Protein AF-A0A7C9RV79-F1 (afdb_monomer)

InterPro domains:
  IPR027383 Putative zinc-finger [PF13490] (30-56)
  IPR041916 Anti-sigma factor, zinc-finger domain superfamily [G3DSA:1.10.10.1320] (27-76)

Mean predicted aligned error: 20.5 Å

Secondary structure (DSSP, 8-state):
---------------------TTSS---HHHHHHT-S-HHHHHHHHHHHHH-HHHHHHHHHHHHHHHHHHHHHTS-S-PPP-HHHHHHHHHHHHHHHHHHHHHHHHHHHHHHHTS---GGGSSS---------------

Radius of gyration: 40.27 Å; Cα contacts (8 Å, |Δi|>4): 46; chains: 1; bounding box: 120×43×56 Å

Structure (mmCIF, N/CA/C/O backbone):
data_AF-A0A7C9RV79-F1
#
_entry.id   AF-A0A7C9RV79-F1
#
loop_
_atom_site.group_PDB
_atom_site.id
_atom_site.type_symbol
_atom_site.label_atom_id
_atom_site.label_alt_id
_atom_site.label_comp_id
_atom_site.label_asym_id
_atom_site.label_entity_id
_atom_site.label_seq_id
_atom_site.pdbx_PDB_ins_code
_atom_site.Cartn_x
_atom_site.Cartn_y
_atom_site.Cartn_z
_atom_site.occupancy
_atom_site.B_iso_or_equiv
_atom_site.auth_seq_id
_atom_site.auth_comp_id
_atom_site.auth_asym_id
_atom_site.auth_atom_id
_atom_site.pdbx_PDB_model_num
ATOM 1 N N . MET A 1 1 ? -13.097 31.307 -27.367 1.00 40.75 1 MET A N 1
ATOM 2 C CA . MET A 1 1 ? -13.566 30.544 -26.193 1.00 40.75 1 MET A CA 1
ATOM 3 C C . MET A 1 1 ? -12.321 30.006 -25.502 1.00 40.75 1 MET A C 1
ATOM 5 O O . MET A 1 1 ? -11.633 29.179 -26.080 1.00 40.75 1 MET A O 1
ATOM 9 N N . VAL A 1 2 ? -11.930 30.615 -24.382 1.00 48.06 2 VAL A N 1
ATOM 10 C CA . VAL A 1 2 ? -10.676 30.326 -23.665 1.00 48.06 2 VAL A CA 1
ATOM 11 C C . VAL A 1 2 ? -10.952 29.202 -22.675 1.00 48.06 2 VAL A C 1
ATOM 13 O O . VAL A 1 2 ? -11.777 29.374 -21.780 1.00 48.06 2 VAL A O 1
ATOM 16 N N . ILE A 1 3 ? -10.290 28.059 -22.837 1.00 55.59 3 ILE A N 1
ATOM 17 C CA . ILE A 1 3 ? -10.377 26.954 -21.881 1.00 55.59 3 ILE A CA 1
ATOM 18 C C . ILE A 1 3 ? -9.352 27.252 -20.786 1.00 55.59 3 ILE A C 1
ATOM 20 O O . ILE A 1 3 ? -8.157 27.029 -20.964 1.00 55.59 3 ILE A O 1
ATOM 24 N N . ARG A 1 4 ? -9.801 27.845 -19.675 1.00 51.25 4 ARG A N 1
ATOM 25 C CA . ARG A 1 4 ? -8.982 27.929 -18.462 1.00 51.25 4 ARG A CA 1
ATOM 26 C C . ARG A 1 4 ? -8.880 26.530 -17.865 1.00 51.25 4 ARG A C 1
ATOM 28 O O . ARG A 1 4 ? -9.881 25.954 -17.458 1.00 51.25 4 ARG A O 1
ATOM 35 N N . GLN A 1 5 ? -7.660 26.020 -17.829 1.00 53.91 5 GLN A N 1
ATOM 36 C CA . GLN A 1 5 ? -7.244 24.888 -17.018 1.00 53.91 5 GLN A CA 1
ATOM 37 C C . GLN A 1 5 ? -7.033 25.417 -15.586 1.00 53.91 5 GLN A C 1
ATOM 39 O O . GLN A 1 5 ? -6.221 26.328 -15.416 1.00 53.91 5 GLN A O 1
ATOM 44 N N . PRO A 1 6 ? -7.754 24.937 -14.560 1.00 52.56 6 PRO A N 1
ATOM 45 C CA . PRO A 1 6 ? -7.361 25.184 -13.183 1.00 52.56 6 PRO A CA 1
ATOM 46 C C . PRO A 1 6 ? -6.209 24.233 -12.844 1.00 52.56 6 PRO A C 1
ATOM 48 O O . PRO A 1 6 ? -6.384 23.016 -12.795 1.00 52.56 6 PRO A O 1
ATOM 51 N N . HIS A 1 7 ? -5.020 24.799 -12.654 1.00 44.06 7 HIS A N 1
ATOM 52 C CA . HIS A 1 7 ? -3.935 24.130 -11.950 1.00 44.06 7 HIS A CA 1
ATOM 53 C C . HIS A 1 7 ? -4.364 23.964 -10.493 1.00 44.06 7 HIS A C 1
ATOM 55 O O . HIS A 1 7 ? -4.646 24.952 -9.825 1.00 44.06 7 HIS A O 1
ATOM 61 N N . HIS A 1 8 ? -4.440 22.722 -10.017 1.00 45.31 8 HIS A N 1
ATOM 62 C CA . HIS A 1 8 ? -4.573 22.459 -8.591 1.00 45.31 8 HIS A CA 1
ATOM 63 C C . HIS A 1 8 ? -3.202 22.658 -7.939 1.00 45.31 8 HIS A C 1
ATOM 65 O O . HIS A 1 8 ? -2.293 21.838 -8.048 1.00 45.31 8 HIS A O 1
ATOM 71 N N . GLU A 1 9 ? -3.087 23.839 -7.363 1.00 44.34 9 GLU A N 1
ATOM 72 C CA . GLU A 1 9 ? -2.231 24.273 -6.274 1.00 44.34 9 GLU A CA 1
ATOM 73 C C . GLU A 1 9 ? -2.181 23.287 -5.082 1.00 44.34 9 GLU A C 1
ATOM 75 O O . GLU A 1 9 ? -3.203 22.761 -4.647 1.00 44.34 9 GLU A O 1
ATOM 80 N N . ASP A 1 10 ? -0.936 23.040 -4.655 1.00 50.28 10 ASP A N 1
ATOM 81 C CA . ASP A 1 10 ? -0.351 22.676 -3.354 1.00 50.28 10 ASP A CA 1
ATOM 82 C C . ASP A 1 10 ? -1.075 21.819 -2.291 1.00 50.28 10 ASP A C 1
ATOM 84 O O . ASP A 1 10 ? -2.263 21.930 -2.014 1.00 50.28 10 ASP A O 1
ATOM 88 N N . ALA A 1 11 ? -0.204 21.105 -1.557 1.00 41.53 11 ALA A N 1
ATOM 89 C CA . ALA A 1 11 ? -0.370 20.428 -0.263 1.00 41.53 11 ALA A CA 1
ATOM 90 C C . ALA A 1 11 ? -0.715 18.922 -0.357 1.00 41.53 11 ALA A C 1
ATOM 92 O O . ALA A 1 11 ? -1.674 18.512 -0.988 1.00 41.53 11 ALA A O 1
ATOM 93 N N . HIS A 1 12 ? 0.036 17.990 0.235 1.00 41.19 12 HIS A N 1
ATOM 94 C CA . HIS A 1 12 ? 0.759 18.053 1.498 1.00 41.19 12 HIS A CA 1
ATOM 95 C C . HIS A 1 12 ? 2.021 17.179 1.465 1.00 41.19 12 HIS A C 1
ATOM 97 O O . HIS A 1 12 ? 1.974 16.001 1.115 1.00 41.19 12 HIS A O 1
ATOM 103 N N . VAL A 1 13 ? 3.135 17.737 1.944 1.00 44.34 13 VAL A N 1
ATOM 104 C CA . VAL A 1 13 ? 4.201 16.949 2.572 1.00 44.34 13 VAL A CA 1
ATOM 105 C C . VAL A 1 13 ? 3.543 16.149 3.693 1.00 44.34 13 VAL A C 1
ATOM 107 O O . VAL A 1 13 ? 2.994 16.730 4.631 1.00 44.34 13 VAL A O 1
ATOM 110 N N . VAL A 1 14 ? 3.544 14.823 3.566 1.00 47.72 14 VAL A N 1
ATOM 111 C CA . VAL A 1 14 ? 3.069 13.905 4.602 1.00 47.72 14 VAL A CA 1
ATOM 112 C C . VAL A 1 14 ? 3.974 14.104 5.811 1.00 47.72 14 VAL A C 1
ATOM 114 O O . VAL A 1 14 ? 5.089 13.595 5.865 1.00 47.72 14 VAL A O 1
ATOM 117 N N . LYS A 1 15 ? 3.519 14.936 6.752 1.00 41.72 15 LYS A N 1
ATOM 118 C CA . LYS A 1 15 ? 4.189 15.118 8.031 1.00 41.72 15 LYS A CA 1
ATOM 119 C C . LYS A 1 15 ? 3.984 13.832 8.829 1.00 41.72 15 LYS A C 1
ATOM 121 O O . LYS A 1 15 ? 2.860 13.474 9.204 1.00 41.72 15 LYS A O 1
ATOM 126 N N . ASP A 1 16 ? 5.095 13.131 8.970 1.00 55.41 16 ASP A N 1
ATOM 127 C CA . ASP A 1 16 ? 5.309 11.865 9.655 1.00 55.41 16 ASP A CA 1
ATOM 128 C C . ASP A 1 16 ? 5.277 12.060 11.177 1.00 55.41 16 ASP A C 1
ATOM 130 O O . ASP A 1 16 ? 6.273 11.938 11.883 1.00 55.41 16 ASP A O 1
ATOM 134 N N . GLU A 1 17 ? 4.125 12.483 11.694 1.00 48.75 17 GLU A N 1
ATOM 135 C CA . GLU A 1 17 ? 3.962 12.730 13.122 1.00 48.75 17 GLU A CA 1
ATOM 136 C C . GLU A 1 17 ? 2.794 11.896 13.648 1.00 48.75 17 GLU A C 1
ATOM 138 O O . GLU A 1 17 ? 1.637 12.308 13.653 1.00 48.75 17 GLU A O 1
ATOM 143 N N . ASN A 1 18 ? 3.142 10.681 14.076 1.00 50.16 18 ASN A N 1
ATOM 144 C CA . ASN A 1 18 ? 2.584 10.042 15.266 1.00 50.16 18 ASN A CA 1
ATOM 145 C C . ASN A 1 18 ? 1.037 9.987 15.337 1.00 50.16 18 ASN A C 1
ATOM 147 O O . ASN A 1 18 ? 0.412 10.638 16.174 1.00 50.16 18 ASN A O 1
ATOM 151 N N . ARG A 1 19 ? 0.402 9.189 14.462 1.00 48.44 19 ARG A N 1
ATOM 152 C CA . ARG A 1 19 ? -1.072 9.075 14.329 1.00 48.44 19 ARG A CA 1
ATOM 153 C C . ARG A 1 19 ? -1.721 7.896 15.066 1.00 48.44 19 ARG A C 1
ATOM 155 O O . ARG A 1 19 ? -2.810 7.467 14.698 1.00 48.44 19 ARG A O 1
ATOM 162 N N . THR A 1 20 ? -1.079 7.336 16.087 1.00 50.75 20 THR A N 1
ATOM 163 C CA . THR A 1 20 ? -1.629 6.157 16.779 1.00 50.75 20 THR A CA 1
ATOM 164 C C . THR A 1 20 ? -1.591 6.258 18.304 1.00 50.75 20 THR A C 1
ATOM 166 O O . THR A 1 20 ? -1.594 5.245 18.981 1.00 50.75 20 THR A O 1
ATOM 169 N N . SER A 1 21 ? -1.592 7.446 18.914 1.00 47.28 21 SER A N 1
ATOM 170 C CA . SER A 1 21 ? -1.849 7.500 20.368 1.00 47.28 21 SER A CA 1
ATOM 171 C C . SER A 1 21 ? -3.291 7.035 20.660 1.00 47.28 21 SER A C 1
ATOM 173 O O . SER A 1 21 ? -4.185 7.402 19.896 1.00 47.28 21 SER A O 1
ATOM 175 N N . PRO A 1 22 ? -3.563 6.257 21.727 1.00 52.56 22 PRO A N 1
ATOM 176 C CA . PRO A 1 22 ? -4.931 5.871 22.090 1.00 52.56 22 PRO A CA 1
ATOM 177 C C . PRO A 1 22 ? -5.858 7.082 22.315 1.00 52.56 22 PRO A C 1
ATOM 179 O O . PRO A 1 22 ? -7.042 6.993 22.000 1.00 52.56 22 PRO A O 1
ATOM 182 N N . GLU A 1 23 ? -5.309 8.224 22.739 1.00 52.34 23 GLU A N 1
ATOM 183 C CA . GLU A 1 23 ? -5.978 9.533 22.853 1.00 52.34 23 GLU A CA 1
ATOM 184 C C . GLU A 1 23 ? -5.647 10.509 21.696 1.00 52.34 23 GLU A C 1
ATOM 186 O O . GLU A 1 23 ? -5.929 11.704 21.780 1.00 52.34 23 GLU A O 1
ATOM 191 N N . GLY A 1 24 ? -4.989 10.032 20.635 1.00 60.38 24 GLY A N 1
ATOM 192 C CA . GLY A 1 24 ? -4.546 10.837 19.492 1.00 60.38 24 GLY A CA 1
ATOM 193 C C . GLY A 1 24 ? -5.609 10.998 18.396 1.00 60.38 24 GLY A C 1
ATOM 194 O O . GLY A 1 24 ? -6.683 10.400 18.478 1.00 60.38 24 GLY A O 1
ATOM 195 N N . PRO A 1 25 ? -5.320 11.792 17.344 1.00 69.19 25 PRO A N 1
ATOM 196 C CA . PRO A 1 25 ? -6.183 11.896 16.167 1.00 69.19 25 PRO A CA 1
ATOM 197 C C . PRO A 1 25 ? -6.485 10.510 15.587 1.00 69.19 25 PRO A C 1
ATOM 199 O O . PRO A 1 25 ? -5.601 9.654 15.573 1.00 69.19 25 PRO A O 1
ATOM 202 N N . CYS A 1 26 ? -7.707 10.304 15.080 1.00 78.81 26 CYS A N 1
ATOM 203 C CA . CYS A 1 26 ? -8.081 9.064 14.395 1.00 78.81 26 CYS A CA 1
ATOM 204 C C . CYS A 1 26 ? -7.057 8.776 13.282 1.00 78.81 26 CYS A C 1
ATOM 206 O O . CYS A 1 26 ? -6.848 9.606 12.395 1.00 78.81 26 CYS A O 1
ATOM 208 N N . GLY A 1 27 ? -6.367 7.637 13.381 1.00 78.56 27 GLY A N 1
ATOM 209 C CA . GLY A 1 27 ? -5.397 7.195 12.378 1.00 78.56 27 GLY A CA 1
ATOM 210 C C . GLY A 1 27 ? -6.065 6.797 11.056 1.00 78.56 27 GLY A C 1
ATOM 211 O O . GLY A 1 27 ? -7.284 6.858 10.911 1.00 78.56 27 GLY A O 1
ATOM 212 N N . ASP A 1 28 ? -5.270 6.364 10.078 1.00 86.38 28 ASP A N 1
ATOM 213 C CA . ASP A 1 28 ? -5.785 5.980 8.759 1.00 86.38 28 ASP A CA 1
ATOM 214 C C . ASP A 1 28 ? -6.493 4.607 8.798 1.00 86.38 28 ASP A C 1
ATOM 216 O O . ASP A 1 28 ? -5.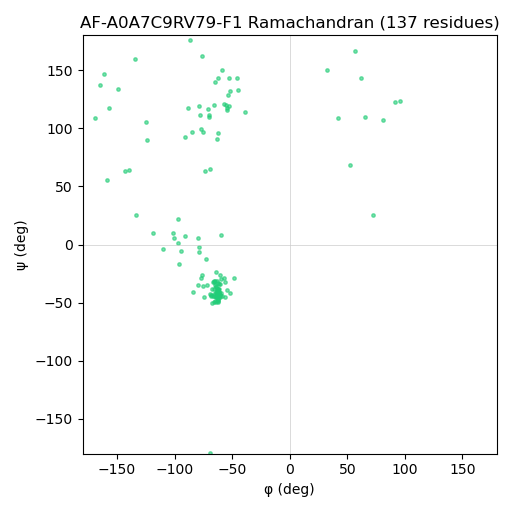870 3.543 8.724 1.00 86.38 28 ASP A O 1
ATOM 220 N N . VAL A 1 29 ? -7.825 4.644 8.920 1.00 91.69 29 VAL A N 1
ATOM 221 C CA . VAL A 1 29 ? -8.704 3.463 8.963 1.00 91.69 29 VAL A CA 1
ATOM 222 C C . VAL A 1 29 ? -8.619 2.651 7.668 1.00 91.69 29 VAL A C 1
ATOM 224 O O . VAL A 1 29 ? -8.610 1.418 7.707 1.00 91.69 29 VAL A O 1
ATOM 227 N N . ALA A 1 30 ? -8.545 3.319 6.514 1.00 89.62 30 ALA A N 1
ATOM 228 C CA . ALA A 1 30 ? -8.507 2.648 5.220 1.00 89.62 30 ALA A CA 1
ATOM 229 C C . ALA A 1 30 ? -7.211 1.852 5.080 1.00 89.62 30 ALA A C 1
ATOM 231 O O . ALA A 1 30 ? -7.232 0.689 4.678 1.00 89.62 30 ALA A O 1
ATOM 232 N N . ALA A 1 31 ? -6.093 2.441 5.492 1.00 89.94 31 ALA A N 1
ATOM 233 C CA . ALA A 1 31 ? -4.813 1.762 5.495 1.00 89.94 31 ALA A CA 1
ATOM 234 C C . ALA A 1 31 ? -4.820 0.527 6.428 1.00 89.94 31 ALA A C 1
ATOM 236 O O . ALA A 1 31 ? -4.272 -0.523 6.067 1.00 89.94 31 ALA A O 1
ATOM 237 N N . TYR A 1 32 ? -5.487 0.607 7.591 1.00 91.50 32 TYR A N 1
ATOM 238 C CA . TYR A 1 32 ? -5.641 -0.531 8.511 1.00 91.50 32 TYR A CA 1
ATOM 239 C C . TYR A 1 32 ? -6.454 -1.656 7.868 1.00 91.50 32 TYR A C 1
ATOM 241 O O . TYR A 1 32 ? -6.014 -2.805 7.824 1.00 91.50 32 TYR A O 1
ATOM 249 N N . VAL A 1 33 ? -7.609 -1.319 7.293 1.00 93.25 33 VAL A N 1
ATOM 250 C CA . VAL A 1 33 ? -8.487 -2.283 6.622 1.00 93.25 33 VAL A CA 1
ATOM 251 C C . VAL A 1 33 ? -7.797 -2.912 5.410 1.00 93.25 33 VAL A C 1
ATOM 253 O O . VAL A 1 33 ? -7.905 -4.119 5.194 1.00 93.25 33 VAL A O 1
ATOM 256 N N . LEU A 1 34 ? -7.048 -2.141 4.626 1.00 91.00 34 LEU A N 1
ATOM 257 C CA . LEU A 1 34 ? -6.306 -2.652 3.472 1.00 91.00 34 LEU A CA 1
ATOM 258 C C . LEU A 1 34 ? -5.075 -3.479 3.870 1.00 91.00 34 LEU A C 1
ATOM 260 O O . LEU A 1 34 ? -4.551 -4.203 3.025 1.00 91.00 34 LEU A O 1
ATOM 264 N N . GLY A 1 35 ? -4.661 -3.438 5.140 1.00 90.25 35 GLY A N 1
ATOM 265 C CA . GLY A 1 35 ? -3.510 -4.182 5.649 1.00 90.25 35 GLY A CA 1
ATOM 266 C C . GLY A 1 35 ? -2.169 -3.617 5.181 1.00 90.25 35 GLY A C 1
ATOM 267 O O . GLY A 1 35 ? -1.200 -4.363 5.085 1.00 90.25 35 GLY A O 1
ATOM 268 N N . VAL A 1 36 ? -2.117 -2.320 4.858 1.00 90.50 36 VAL A N 1
ATOM 269 C CA . VAL A 1 36 ? -0.887 -1.635 4.417 1.00 90.50 36 VAL A CA 1
ATOM 270 C C . VAL A 1 36 ? -0.144 -0.947 5.560 1.00 90.50 36 VAL A C 1
ATOM 272 O O . VAL A 1 36 ? 0.957 -0.446 5.348 1.00 90.50 36 VAL A O 1
ATOM 275 N N . LEU A 1 37 ? -0.721 -0.926 6.769 1.00 89.94 37 LEU A N 1
ATOM 276 C CA . LEU A 1 37 ? -0.005 -0.475 7.962 1.00 89.94 37 LEU A CA 1
ATOM 277 C C . LEU A 1 37 ? 1.185 -1.384 8.244 1.00 89.94 37 LEU A C 1
ATOM 279 O O . LEU A 1 37 ? 1.105 -2.610 8.152 1.00 89.94 37 LEU A O 1
ATOM 283 N N . GLU A 1 38 ? 2.261 -0.764 8.709 1.00 88.00 38 GLU A N 1
ATOM 284 C CA . GLU A 1 38 ? 3.371 -1.485 9.312 1.00 88.00 38 GLU A CA 1
ATOM 285 C C . GLU A 1 38 ? 2.892 -2.288 10.533 1.00 88.00 38 GLU A C 1
ATOM 287 O O . GLU A 1 38 ? 1.979 -1.851 11.245 1.00 88.00 38 GLU A O 1
ATOM 292 N N . PRO A 1 39 ? 3.532 -3.427 10.856 1.00 89.75 39 PRO A N 1
ATOM 293 C CA . PRO A 1 39 ? 3.092 -4.288 11.953 1.00 89.75 39 PRO A CA 1
ATOM 294 C C . PRO A 1 39 ? 2.951 -3.560 13.297 1.00 89.75 39 PRO A C 1
ATOM 296 O O . PRO A 1 39 ? 1.991 -3.793 14.032 1.00 89.75 39 PRO A O 1
ATOM 299 N N . ALA A 1 40 ? 3.872 -2.640 13.604 1.00 86.81 40 ALA A N 1
ATOM 300 C CA . ALA A 1 40 ? 3.811 -1.831 14.819 1.00 86.81 40 ALA A CA 1
ATOM 301 C C . ALA A 1 40 ? 2.581 -0.909 14.826 1.00 86.81 40 ALA A C 1
ATOM 303 O O . ALA A 1 40 ? 1.850 -0.861 15.813 1.00 86.81 40 ALA A O 1
ATOM 304 N N . GLN A 1 41 ? 2.304 -0.236 13.708 1.00 88.31 41 GLN A N 1
ATOM 305 C CA . GLN A 1 41 ? 1.158 0.662 13.568 1.00 88.31 41 GLN A CA 1
ATOM 306 C C . GLN A 1 41 ? -0.166 -0.107 13.652 1.00 88.31 41 GLN A C 1
ATOM 308 O O . GLN A 1 41 ? -1.105 0.360 14.294 1.00 88.31 41 GLN A O 1
ATOM 313 N N . HIS A 1 42 ? -0.234 -1.310 13.073 1.00 91.38 42 HIS A N 1
ATOM 314 C CA . HIS A 1 42 ? -1.435 -2.147 13.100 1.00 91.38 42 HIS A CA 1
ATOM 315 C C . HIS A 1 42 ? -1.846 -2.520 14.533 1.00 91.38 42 HIS A C 1
ATOM 317 O O . HIS A 1 42 ? -3.024 -2.444 14.886 1.00 91.38 42 HIS A O 1
ATOM 323 N N . VAL A 1 43 ? -0.884 -2.886 15.390 1.00 90.94 43 VAL A N 1
ATOM 324 C CA . VAL A 1 43 ? -1.156 -3.203 16.804 1.00 90.94 43 VAL A CA 1
ATOM 325 C C . VAL A 1 43 ? -1.679 -1.975 17.541 1.00 90.94 43 VAL A C 1
ATOM 327 O O . VAL A 1 43 ? -2.667 -2.067 18.273 1.00 90.94 43 VAL A O 1
ATOM 330 N N . ILE A 1 44 ? -1.058 -0.816 17.336 1.00 89.81 44 ILE A N 1
ATOM 331 C CA . ILE A 1 44 ? -1.462 0.391 18.051 1.00 89.81 44 ILE A CA 1
ATOM 332 C C . ILE A 1 44 ? -2.853 0.859 17.582 1.00 89.81 44 ILE A C 1
ATOM 334 O O . ILE A 1 44 ? -3.722 1.142 18.409 1.00 89.81 44 ILE A O 1
ATOM 338 N N . PHE A 1 45 ? -3.108 0.844 16.273 1.00 91.31 45 PHE A N 1
ATOM 339 C CA . PHE A 1 45 ? -4.413 1.190 15.717 1.00 91.31 45 PHE A CA 1
ATOM 340 C C . PHE A 1 45 ? -5.515 0.213 16.152 1.00 91.31 45 PHE A C 1
ATOM 342 O O . PHE A 1 45 ? -6.624 0.643 16.456 1.00 91.31 45 PHE A O 1
ATOM 349 N N . SER A 1 46 ? -5.212 -1.084 16.290 1.00 91.56 46 SER A N 1
ATOM 350 C CA . SER A 1 46 ? -6.183 -2.073 16.787 1.00 91.56 46 SER A CA 1
ATOM 351 C C . SER A 1 46 ? -6.667 -1.767 18.211 1.00 91.56 46 SER A C 1
ATOM 353 O O . SER A 1 46 ? -7.841 -1.967 18.527 1.00 91.56 46 SER A O 1
ATOM 355 N N . ARG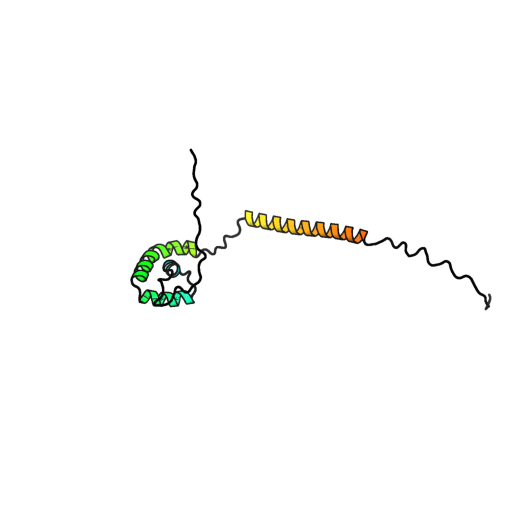 A 1 47 ? -5.791 -1.204 19.058 1.00 91.88 47 ARG A N 1
ATOM 356 C CA . ARG A 1 47 ? -6.156 -0.746 20.405 1.00 91.88 47 ARG A CA 1
ATOM 357 C C . ARG A 1 47 ? -7.073 0.474 20.350 1.00 91.88 47 ARG A C 1
ATOM 359 O O . ARG A 1 47 ? -8.040 0.527 21.102 1.00 91.88 47 ARG A O 1
ATOM 366 N N . HIS A 1 48 ? -6.787 1.432 19.469 1.00 91.12 48 HIS A N 1
ATOM 367 C CA . HIS A 1 48 ? -7.642 2.605 19.270 1.00 91.12 48 HIS A CA 1
ATOM 368 C C . HIS A 1 48 ? -9.025 2.206 18.727 1.00 91.12 48 HIS A C 1
ATOM 370 O O . HIS A 1 48 ? -10.048 2.677 19.223 1.00 91.12 48 HIS A O 1
ATOM 376 N N . LEU A 1 49 ? -9.071 1.269 17.774 1.00 92.62 49 LEU A N 1
ATOM 377 C CA . LEU A 1 49 ? -10.311 0.771 17.178 1.00 92.62 49 LEU A CA 1
ATOM 378 C C . LEU A 1 49 ? -11.229 0.119 18.222 1.00 92.62 49 LEU A C 1
ATOM 380 O O . LEU A 1 49 ? -12.441 0.294 18.156 1.00 92.62 49 LEU A O 1
ATOM 384 N N . ALA A 1 50 ? -10.679 -0.546 19.241 1.00 92.19 50 ALA A N 1
ATOM 385 C CA . ALA A 1 50 ? -11.472 -1.108 20.335 1.00 92.19 50 ALA A CA 1
ATOM 386 C C . ALA A 1 50 ? -12.212 -0.048 21.182 1.00 92.19 50 ALA A C 1
ATOM 388 O O . ALA A 1 50 ? -13.219 -0.375 21.805 1.00 92.19 50 ALA A O 1
ATOM 389 N N . GLY A 1 51 ? -11.737 1.204 21.203 1.00 90.44 51 GLY A N 1
ATOM 390 C CA . GLY A 1 51 ? -12.294 2.288 22.023 1.00 90.44 51 GLY A CA 1
ATOM 391 C C . GLY A 1 51 ? -13.016 3.400 21.255 1.00 90.44 51 GLY A C 1
ATOM 392 O O . GLY A 1 51 ? -13.546 4.310 21.885 1.00 90.44 51 GLY A O 1
ATOM 393 N N . CYS A 1 52 ? -13.037 3.361 19.919 1.00 91.81 52 CYS A N 1
ATOM 394 C CA . CYS A 1 52 ? -13.543 4.455 19.090 1.00 91.81 52 CYS A CA 1
ATOM 395 C C . CYS A 1 52 ? -14.644 3.986 18.123 1.00 91.81 52 CYS A C 1
ATOM 397 O O . CYS A 1 52 ? -14.364 3.358 17.102 1.00 91.81 52 CYS A O 1
ATOM 399 N N . GLU A 1 53 ? -15.905 4.321 18.416 1.00 92.38 53 GLU A N 1
ATOM 400 C CA . GLU A 1 53 ? -17.062 3.893 17.610 1.00 92.38 53 GLU A CA 1
ATOM 401 C C . GLU A 1 53 ? -17.078 4.466 16.185 1.00 92.38 53 GLU A C 1
ATOM 403 O O . GLU A 1 53 ? -17.583 3.815 15.271 1.00 92.38 53 GLU A O 1
ATOM 408 N N . SER A 1 54 ? -16.546 5.675 15.968 1.00 90.50 54 SER A N 1
ATOM 409 C CA . SER A 1 54 ? -16.441 6.244 14.617 1.00 90.50 54 SER A CA 1
ATOM 410 C C . SER A 1 54 ? -15.488 5.422 13.759 1.00 90.50 54 SER A C 1
ATOM 412 O O . SER A 1 54 ? -15.884 4.964 12.695 1.00 90.50 54 SER A O 1
ATOM 414 N N . CYS A 1 55 ? -14.295 5.118 14.276 1.00 93.19 55 CYS A N 1
ATOM 415 C CA . CYS A 1 55 ? -13.320 4.281 13.581 1.00 93.19 55 CYS A CA 1
ATOM 416 C C . CYS A 1 55 ? -13.833 2.851 13.349 1.00 93.19 55 CYS A C 1
ATOM 418 O O . CYS A 1 55 ? -13.479 2.239 12.345 1.00 93.19 55 CYS A O 1
ATOM 420 N N . GLN A 1 56 ? -14.673 2.307 14.239 1.00 93.50 56 GLN A N 1
ATOM 421 C CA . GLN A 1 56 ? -15.326 1.007 14.022 1.00 93.50 56 GLN A CA 1
ATOM 422 C C . GLN A 1 56 ? -16.327 1.047 12.864 1.00 93.50 56 GLN A C 1
ATOM 424 O O . GLN A 1 56 ? -16.329 0.135 12.035 1.00 93.50 56 GLN A O 1
ATOM 429 N N . ARG A 1 57 ? -17.159 2.095 12.793 1.00 93.88 57 ARG A N 1
ATOM 430 C CA . ARG A 1 57 ? -18.100 2.302 11.680 1.00 93.88 57 ARG A CA 1
ATOM 431 C C . ARG A 1 57 ? -17.356 2.479 10.362 1.00 93.88 57 ARG A C 1
ATOM 433 O O . ARG A 1 57 ? -17.616 1.735 9.423 1.00 93.88 57 ARG A O 1
ATOM 440 N N . ASP A 1 58 ? -16.355 3.351 10.345 1.00 91.69 58 ASP A N 1
ATOM 441 C CA . ASP A 1 58 ? -15.532 3.588 9.162 1.00 91.69 58 ASP A CA 1
ATOM 442 C C . ASP A 1 58 ? -14.821 2.294 8.720 1.00 91.69 58 ASP A C 1
ATOM 444 O O . ASP A 1 58 ? -14.788 1.966 7.535 1.00 91.69 58 ASP A O 1
ATOM 448 N N . ALA A 1 59 ? -14.299 1.497 9.661 1.00 92.69 59 ALA A N 1
ATOM 449 C CA . ALA A 1 59 ? -13.651 0.224 9.345 1.00 92.69 59 ALA A CA 1
ATOM 450 C C . ALA A 1 59 ? -14.624 -0.799 8.741 1.00 92.69 59 ALA A C 1
ATOM 452 O O . ALA A 1 59 ? -14.226 -1.575 7.869 1.00 92.69 59 ALA A O 1
ATOM 453 N N . ALA A 1 60 ? -15.887 -0.802 9.176 1.00 93.38 60 ALA A N 1
ATOM 454 C CA . ALA A 1 60 ? -16.929 -1.632 8.580 1.00 93.38 60 ALA A CA 1
ATOM 455 C C . ALA A 1 60 ? -17.267 -1.167 7.153 1.00 93.38 60 ALA A C 1
ATOM 457 O O . ALA A 1 60 ? -17.320 -1.998 6.241 1.00 93.38 60 ALA A O 1
ATOM 458 N N . ASP A 1 61 ? -17.401 0.144 6.944 1.00 91.75 61 ASP A N 1
ATOM 459 C CA . ASP A 1 61 ? -17.696 0.740 5.637 1.00 91.75 61 ASP A CA 1
ATOM 460 C C . ASP A 1 61 ? -16.576 0.454 4.626 1.00 91.75 61 ASP A C 1
ATOM 462 O O . ASP A 1 61 ? -16.823 -0.062 3.530 1.00 91.75 61 ASP A O 1
ATOM 466 N N . PHE A 1 62 ? -15.317 0.687 5.009 1.00 91.12 62 PHE A N 1
ATOM 467 C CA . PHE A 1 62 ? -14.159 0.329 4.184 1.00 91.12 62 PHE A CA 1
ATOM 468 C C . PHE A 1 62 ? -14.013 -1.187 4.014 1.00 91.12 62 PHE A C 1
ATOM 470 O O . PHE A 1 62 ? -13.574 -1.657 2.959 1.00 91.12 62 PHE A O 1
ATOM 477 N N . GLY A 1 63 ? -14.409 -1.967 5.023 1.00 88.56 63 GLY A N 1
ATOM 478 C CA . GLY A 1 63 ? -14.398 -3.428 5.007 1.00 88.56 63 GLY A CA 1
ATOM 479 C C . GLY A 1 63 ? -15.192 -4.021 3.843 1.00 88.56 63 GLY A C 1
ATOM 480 O O . GLY A 1 63 ? -14.774 -5.040 3.287 1.00 88.56 63 GLY A O 1
ATOM 481 N N . MET A 1 64 ? -16.263 -3.353 3.403 1.00 89.25 64 MET A N 1
ATOM 482 C CA . MET A 1 64 ? -17.056 -3.782 2.244 1.00 89.25 64 MET A CA 1
ATOM 483 C C . MET A 1 64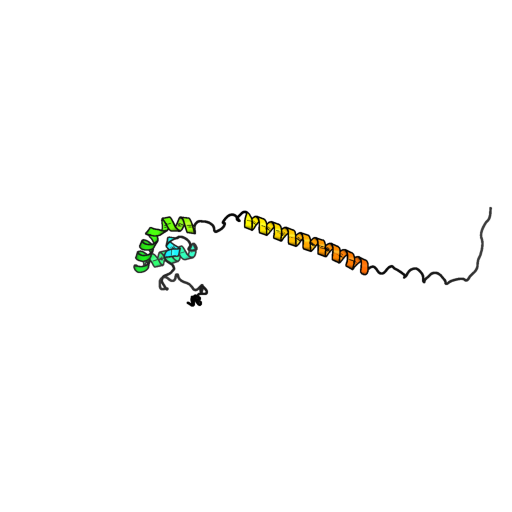 ? -16.273 -3.722 0.925 1.00 89.25 64 MET A C 1
ATOM 485 O O . MET A 1 64 ? -16.482 -4.551 0.039 1.00 89.25 64 MET A O 1
ATOM 489 N N . PHE A 1 65 ? -15.337 -2.779 0.797 1.00 86.25 65 PHE A N 1
ATOM 490 C CA . PHE A 1 65 ? -14.522 -2.593 -0.409 1.00 86.25 65 PHE A CA 1
ATOM 491 C C . PHE A 1 65 ? -13.155 -3.277 -0.321 1.00 86.25 65 PHE A C 1
ATOM 493 O O . PHE A 1 65 ? -12.507 -3.516 -1.344 1.00 86.25 65 PHE A O 1
ATOM 500 N N . ALA A 1 66 ? -12.720 -3.638 0.887 1.00 84.44 66 ALA A N 1
ATOM 501 C CA . ALA A 1 66 ? -11.416 -4.234 1.147 1.00 84.44 66 ALA A CA 1
ATOM 502 C C . ALA A 1 66 ? -11.088 -5.464 0.275 1.00 84.44 66 ALA A C 1
ATOM 504 O O . ALA A 1 66 ? -9.957 -5.544 -0.202 1.00 84.44 66 ALA A O 1
ATOM 505 N N . PRO A 1 67 ? -12.008 -6.414 0.000 1.00 82.44 67 PRO A N 1
ATOM 506 C CA . PRO A 1 67 ? -11.699 -7.571 -0.843 1.00 82.44 67 PRO A CA 1
ATOM 507 C C . PRO A 1 67 ? -11.327 -7.183 -2.278 1.00 82.44 67 PRO A C 1
ATOM 509 O O . PRO A 1 67 ? -10.414 -7.769 -2.853 1.00 82.44 67 PRO A O 1
ATOM 512 N N . VAL A 1 68 ? -12.004 -6.176 -2.836 1.00 85.06 68 VAL A N 1
ATOM 513 C CA . VAL A 1 68 ? -11.755 -5.674 -4.196 1.00 85.06 68 VAL A CA 1
ATOM 514 C C . VAL A 1 68 ? -10.467 -4.855 -4.224 1.00 85.06 68 VAL A C 1
ATOM 516 O O . VAL A 1 68 ? -9.615 -5.045 -5.087 1.00 85.06 68 VAL A O 1
ATOM 519 N N . LEU A 1 69 ? -10.284 -3.972 -3.243 1.00 83.19 69 LEU A N 1
ATOM 520 C CA . LEU A 1 69 ? -9.140 -3.064 -3.199 1.00 83.19 69 LEU A CA 1
ATOM 521 C C . LEU A 1 69 ? -7.827 -3.781 -2.866 1.00 83.19 69 LEU A C 1
ATOM 523 O O . LEU A 1 69 ? -6.795 -3.442 -3.441 1.00 83.19 69 LEU A O 1
ATOM 527 N N . ARG A 1 70 ? -7.844 -4.819 -2.020 1.00 80.88 70 ARG A N 1
ATOM 528 C CA . ARG A 1 70 ? -6.643 -5.619 -1.715 1.00 80.88 70 ARG A CA 1
ATOM 529 C C . ARG A 1 70 ? -6.041 -6.278 -2.955 1.00 80.88 70 ARG A C 1
ATOM 531 O O . ARG A 1 70 ? -4.828 -6.442 -3.007 1.00 80.88 70 ARG A O 1
ATOM 538 N N . GLN A 1 71 ? -6.846 -6.606 -3.969 1.00 77.31 71 GLN A N 1
ATOM 539 C CA . GLN A 1 71 ? -6.334 -7.144 -5.236 1.00 77.31 71 GLN A CA 1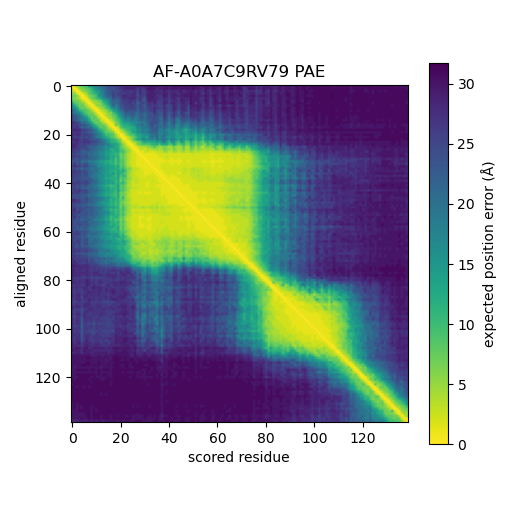
ATOM 540 C C . GLN A 1 71 ? -5.499 -6.117 -6.008 1.00 77.31 71 GLN A C 1
ATOM 542 O O . GLN A 1 71 ? -4.546 -6.486 -6.689 1.00 77.31 71 GLN A O 1
ATOM 547 N N . VAL A 1 72 ? -5.840 -4.833 -5.887 1.00 76.44 72 VAL A N 1
ATOM 548 C CA . VAL A 1 72 ? -5.134 -3.730 -6.549 1.00 76.44 72 VAL A CA 1
ATOM 549 C C . VAL A 1 72 ? -3.921 -3.290 -5.729 1.00 76.44 72 VAL A C 1
ATOM 551 O O . VAL A 1 72 ? -2.855 -3.054 -6.285 1.00 76.44 72 VAL A O 1
ATOM 554 N N . VAL A 1 73 ? -4.069 -3.222 -4.405 1.00 76.25 73 VAL A N 1
ATOM 555 C CA . VAL A 1 73 ? -3.028 -2.762 -3.471 1.00 76.25 73 VAL A CA 1
ATOM 556 C C . VAL A 1 73 ? -1.939 -3.817 -3.255 1.00 76.25 73 VAL A C 1
ATOM 558 O O . VAL A 1 73 ? -0.767 -3.479 -3.128 1.00 76.25 73 VAL A O 1
ATOM 561 N N . GLY A 1 74 ? -2.307 -5.101 -3.250 1.00 65.25 74 GLY A N 1
ATOM 562 C CA . GLY A 1 74 ? -1.380 -6.225 -3.104 1.00 65.25 74 GLY A CA 1
ATOM 563 C C . GLY A 1 74 ? -0.618 -6.579 -4.380 1.00 65.25 74 GLY A C 1
ATOM 564 O O . GLY A 1 74 ? 0.205 -7.493 -4.356 1.00 65.25 74 GLY A O 1
ATOM 565 N N . GLN A 1 75 ? -0.871 -5.888 -5.497 1.00 60.12 75 GLN A N 1
ATOM 566 C CA . GLN A 1 75 ? 0.004 -5.982 -6.657 1.00 60.12 75 GLN A CA 1
ATOM 567 C C . GLN A 1 75 ? 1.315 -5.289 -6.282 1.00 60.12 75 GLN A C 1
ATOM 569 O O . GLN A 1 75 ? 1.317 -4.065 -6.126 1.00 60.12 75 GLN A O 1
ATOM 574 N N . PRO A 1 76 ? 2.438 -6.021 -6.136 1.00 54.56 76 PRO A N 1
ATOM 575 C CA . PRO A 1 76 ? 3.719 -5.354 -6.045 1.00 54.56 76 PRO A CA 1
ATOM 576 C C . PRO A 1 76 ? 3.815 -4.440 -7.262 1.00 54.56 76 PRO A C 1
ATOM 578 O O . PRO A 1 76 ? 3.630 -4.875 -8.400 1.00 54.56 76 PRO A O 1
ATOM 581 N N . THR A 1 77 ? 4.128 -3.171 -7.033 1.00 54.19 77 THR A N 1
ATOM 582 C CA . THR A 1 77 ? 4.392 -2.164 -8.072 1.00 54.19 77 THR A CA 1
ATOM 583 C C . THR A 1 77 ? 5.564 -2.541 -8.993 1.00 54.19 77 THR A C 1
ATOM 585 O O . THR A 1 77 ? 5.952 -1.766 -9.863 1.00 54.19 77 THR A O 1
ATOM 588 N N . GLY A 1 78 ? 6.094 -3.761 -8.885 1.00 52.94 78 GLY A N 1
ATOM 589 C CA . GLY A 1 78 ? 6.855 -4.450 -9.914 1.00 52.94 78 GLY A CA 1
ATOM 590 C C . GLY A 1 78 ? 5.974 -4.850 -11.093 1.00 52.94 78 GLY A C 1
ATOM 591 O O . GLY A 1 78 ? 5.823 -6.033 -11.398 1.00 52.94 78 GLY A O 1
ATOM 592 N N . ARG A 1 79 ? 5.437 -3.859 -11.813 1.00 52.72 79 ARG A N 1
ATOM 593 C CA . ARG A 1 79 ? 5.055 -4.082 -13.207 1.00 52.72 79 ARG A CA 1
ATOM 594 C C . ARG A 1 79 ? 6.320 -4.600 -13.905 1.00 52.72 79 ARG A C 1
ATOM 596 O O . ARG A 1 79 ? 7.326 -3.887 -13.868 1.00 52.72 79 ARG A O 1
ATOM 603 N N . PRO A 1 80 ? 6.330 -5.810 -14.503 1.00 59.19 80 PRO A N 1
ATOM 604 C CA . PRO A 1 80 ? 7.484 -6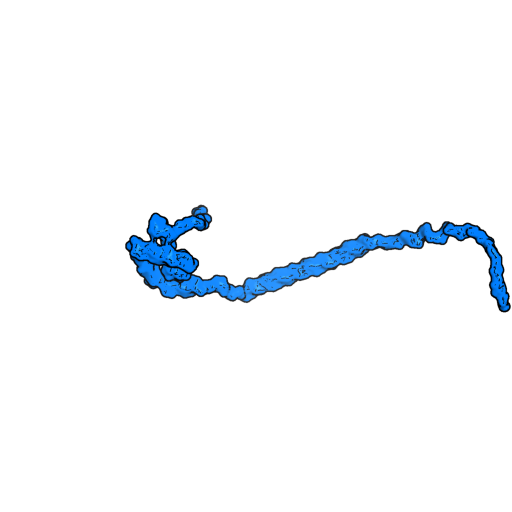.246 -15.279 1.00 59.19 80 PRO A CA 1
ATOM 605 C C . PRO A 1 80 ? 7.786 -5.138 -16.290 1.00 59.19 80 PRO A C 1
ATOM 607 O O . PRO A 1 80 ? 6.832 -4.632 -16.896 1.00 59.19 80 PRO A O 1
ATOM 610 N N . PRO A 1 81 ? 9.052 -4.689 -16.429 1.00 58.03 81 PRO A N 1
ATOM 611 C CA . PRO A 1 81 ? 9.361 -3.568 -17.296 1.00 58.03 81 PRO A CA 1
ATOM 612 C C . PRO A 1 81 ? 8.802 -3.904 -18.668 1.00 58.03 81 PRO A C 1
ATOM 614 O O . PRO A 1 81 ? 9.165 -4.922 -19.269 1.00 58.03 81 PRO A O 1
ATOM 617 N N . CYS A 1 82 ? 7.853 -3.082 -19.121 1.00 64.12 82 CYS A N 1
ATOM 618 C CA . CYS A 1 82 ? 7.303 -3.182 -20.457 1.00 64.12 82 CYS A CA 1
ATOM 619 C C . CYS A 1 82 ? 8.476 -3.346 -21.431 1.00 64.12 82 CYS A C 1
ATOM 621 O O . CYS A 1 82 ? 9.542 -2.755 -21.251 1.00 64.12 82 CYS A O 1
ATOM 623 N N . ARG A 1 83 ? 8.300 -4.153 -22.479 1.00 68.00 83 ARG A N 1
ATOM 624 C CA . ARG A 1 83 ? 9.368 -4.465 -23.450 1.00 68.00 83 ARG A CA 1
ATOM 625 C C . ARG A 1 83 ? 10.098 -3.205 -23.960 1.00 68.00 83 ARG A C 1
ATOM 627 O O . ARG A 1 83 ? 11.288 -3.253 -24.244 1.00 68.00 83 ARG A O 1
ATOM 634 N N . ILE A 1 84 ? 9.380 -2.081 -23.985 1.00 68.38 84 ILE A N 1
ATOM 635 C CA . ILE A 1 84 ? 9.845 -0.734 -24.327 1.00 68.38 84 ILE A CA 1
ATOM 636 C C . ILE A 1 84 ? 10.835 -0.163 -23.293 1.00 68.38 84 ILE A C 1
ATOM 638 O O . ILE A 1 84 ? 11.916 0.261 -23.685 1.00 68.38 84 ILE A O 1
ATOM 642 N N . THR A 1 85 ? 10.540 -0.185 -21.986 1.00 71.38 85 THR A N 1
ATOM 643 C CA . THR A 1 85 ? 11.468 0.308 -20.944 1.00 71.38 85 THR A CA 1
ATOM 644 C C . THR A 1 85 ? 12.740 -0.527 -20.886 1.00 71.38 85 THR A C 1
ATOM 646 O O . THR A 1 85 ? 13.828 0.024 -20.741 1.00 71.38 85 THR A O 1
ATOM 649 N N . ARG A 1 86 ? 12.633 -1.845 -21.092 1.00 76.12 86 ARG A N 1
ATOM 650 C CA . ARG A 1 86 ? 13.813 -2.711 -21.231 1.00 76.12 86 ARG A CA 1
ATOM 651 C C . ARG A 1 86 ? 14.648 -2.346 -22.465 1.00 76.12 86 ARG A C 1
ATOM 653 O O . ARG A 1 86 ? 15.870 -2.351 -22.379 1.00 76.12 86 ARG A O 1
ATOM 660 N N . GLY A 1 87 ? 14.005 -1.994 -23.580 1.00 80.56 87 GLY A N 1
ATOM 661 C CA . GLY A 1 87 ? 14.684 -1.497 -24.780 1.00 80.56 87 GLY A CA 1
ATOM 662 C C . GLY A 1 87 ? 15.432 -0.183 -24.536 1.00 80.56 87 GLY A C 1
ATOM 663 O O . GLY A 1 87 ? 16.611 -0.087 -24.861 1.00 80.56 87 GLY A O 1
ATOM 664 N N . ILE A 1 88 ? 14.786 0.794 -23.894 1.00 81.50 88 ILE A N 1
ATOM 665 C CA . ILE A 1 88 ? 15.398 2.093 -23.563 1.00 81.50 88 ILE A CA 1
ATOM 666 C C . ILE A 1 88 ? 16.609 1.913 -22.638 1.00 81.50 88 ILE A C 1
ATOM 668 O O . ILE A 1 88 ? 17.650 2.520 -22.873 1.00 81.50 88 ILE A O 1
ATOM 672 N N . LEU A 1 89 ? 16.509 1.041 -21.630 1.00 82.88 89 LEU A N 1
ATOM 673 C CA . LEU A 1 89 ? 17.626 0.749 -20.726 1.00 82.88 89 LEU A CA 1
ATOM 674 C C . LEU A 1 89 ? 18.825 0.130 -21.457 1.00 82.88 89 LEU A C 1
ATOM 676 O O . LEU A 1 89 ? 19.963 0.495 -21.173 1.00 82.88 89 LEU A O 1
ATOM 680 N N . LEU A 1 90 ? 18.587 -0.763 -22.423 1.00 87.44 90 LEU A N 1
ATOM 681 C CA . LEU A 1 90 ? 19.658 -1.344 -23.238 1.00 87.44 90 LEU A CA 1
ATOM 682 C C . LEU A 1 90 ? 20.319 -0.302 -24.152 1.00 87.44 90 LEU A C 1
ATOM 684 O O . LEU A 1 90 ? 21.539 -0.313 -24.292 1.00 87.44 90 LEU A O 1
ATOM 688 N N . VAL A 1 91 ? 19.544 0.621 -24.731 1.00 87.50 91 V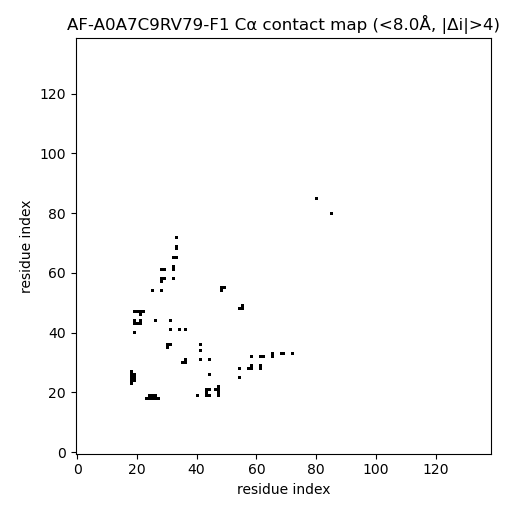AL A N 1
ATOM 689 C CA . VAL A 1 91 ? 20.084 1.728 -25.539 1.00 87.50 91 VAL A CA 1
ATOM 690 C C . VAL A 1 91 ? 20.917 2.676 -24.678 1.00 87.50 91 VAL A C 1
ATOM 692 O O . VAL A 1 91 ? 22.021 3.039 -25.074 1.00 87.50 91 VAL A O 1
ATOM 695 N N . ALA A 1 92 ? 20.433 3.035 -23.487 1.00 84.44 92 ALA A N 1
ATOM 696 C CA . ALA A 1 92 ? 21.168 3.887 -22.555 1.00 84.44 92 ALA A CA 1
ATOM 697 C C . ALA A 1 92 ? 22.486 3.233 -22.112 1.00 84.44 92 ALA A C 1
ATOM 699 O O . ALA A 1 92 ? 23.534 3.875 -22.156 1.00 84.44 92 ALA A O 1
ATOM 700 N N . ALA A 1 93 ? 22.459 1.942 -21.765 1.00 89.12 93 ALA A N 1
ATOM 701 C CA . ALA A 1 93 ? 23.667 1.189 -21.436 1.00 89.12 93 ALA A CA 1
ATOM 702 C C . ALA A 1 93 ? 24.650 1.142 -22.619 1.00 89.12 93 ALA A C 1
ATOM 704 O O . ALA A 1 93 ? 25.841 1.386 -22.440 1.00 89.12 93 ALA A O 1
ATOM 705 N N . GLY A 1 94 ? 24.153 0.901 -23.837 1.00 92.00 94 GLY A N 1
ATOM 706 C CA . GLY A 1 94 ? 24.971 0.932 -25.051 1.00 92.00 94 GLY A CA 1
ATOM 707 C C . GLY A 1 94 ? 25.600 2.303 -25.312 1.00 92.00 94 GLY A C 1
ATOM 708 O O . GLY A 1 94 ? 26.778 2.381 -25.650 1.00 92.00 94 GLY A O 1
ATOM 709 N N . PHE A 1 95 ? 24.851 3.385 -25.099 1.00 93.81 95 PHE A N 1
ATOM 710 C CA . PHE A 1 95 ? 25.349 4.750 -25.261 1.00 93.81 95 PHE A CA 1
ATOM 711 C C . PHE A 1 95 ? 26.481 5.073 -24.280 1.00 93.81 95 PHE A C 1
ATOM 713 O O . PHE A 1 95 ? 27.502 5.619 -24.687 1.00 93.81 95 PHE A O 1
ATOM 720 N N . VAL A 1 96 ? 26.348 4.674 -23.011 1.00 94.19 96 VAL A N 1
ATOM 721 C CA . VAL A 1 96 ? 27.409 4.859 -22.004 1.00 94.19 96 VAL A CA 1
ATOM 722 C C . VAL A 1 96 ? 28.683 4.105 -22.397 1.00 94.19 96 VAL A C 1
ATOM 724 O O . VAL A 1 96 ? 29.773 4.669 -22.318 1.00 94.19 96 VAL A O 1
ATOM 727 N N . VAL A 1 97 ? 28.562 2.863 -22.876 1.00 94.75 97 VAL A N 1
ATOM 728 C CA . VAL A 1 97 ? 29.716 2.077 -23.348 1.00 94.75 97 VAL A CA 1
ATOM 729 C C . VAL A 1 97 ? 30.366 2.720 -24.577 1.00 94.75 97 VAL A C 1
ATOM 731 O O . VAL A 1 97 ? 31.591 2.796 -24.650 1.00 94.75 97 VAL A O 1
ATOM 734 N N 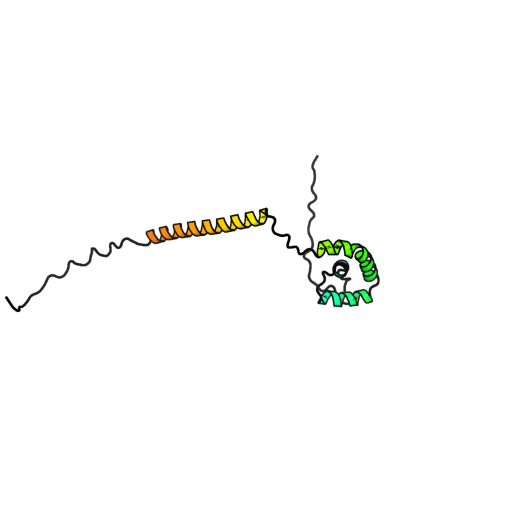. ALA A 1 98 ? 29.571 3.227 -25.520 1.00 93.88 98 ALA A N 1
ATOM 735 C CA . ALA A 1 98 ? 30.086 3.925 -26.696 1.00 93.88 98 ALA A CA 1
ATOM 736 C C . ALA A 1 98 ? 30.843 5.207 -26.314 1.00 93.88 98 ALA A C 1
ATOM 738 O O . ALA A 1 98 ? 31.941 5.438 -26.819 1.00 93.88 98 ALA A O 1
ATOM 739 N N . LEU A 1 99 ? 30.301 6.007 -25.388 1.00 95.12 99 LEU A N 1
ATOM 740 C CA . LEU A 1 99 ? 30.988 7.189 -24.867 1.00 95.12 99 LEU A CA 1
ATOM 741 C C . LEU A 1 99 ? 32.311 6.819 -24.190 1.00 95.12 99 LEU A C 1
ATOM 743 O O . LEU A 1 99 ? 33.323 7.454 -24.473 1.00 95.12 99 LEU A O 1
ATOM 747 N N . ALA A 1 100 ? 32.329 5.778 -23.354 1.00 93.31 100 ALA A N 1
ATOM 748 C CA . ALA A 1 100 ? 33.555 5.312 -22.709 1.00 93.31 100 ALA A CA 1
ATOM 749 C C . ALA A 1 100 ? 34.623 4.908 -23.739 1.00 93.31 100 ALA A C 1
ATOM 751 O O . ALA A 1 100 ? 35.773 5.319 -23.615 1.00 93.31 100 ALA A O 1
ATOM 752 N N . ALA A 1 101 ? 34.239 4.180 -24.793 1.00 94.12 101 ALA A N 1
ATOM 753 C CA . ALA A 1 101 ? 35.158 3.784 -25.859 1.00 94.12 101 ALA A CA 1
ATOM 754 C C . ALA A 1 101 ? 35.728 4.990 -26.626 1.00 94.12 101 ALA A C 1
ATOM 756 O O . ALA A 1 101 ? 36.929 5.039 -26.889 1.00 94.12 101 ALA A O 1
ATOM 757 N N . VAL A 1 102 ? 34.892 5.982 -26.953 1.00 94.06 102 VAL A N 1
ATOM 758 C CA . VAL A 1 102 ? 35.345 7.215 -27.620 1.00 94.06 102 VAL A CA 1
ATOM 759 C C . VAL A 1 102 ? 36.314 7.987 -26.729 1.00 94.06 102 VAL A C 1
ATOM 761 O O . VAL A 1 102 ? 37.365 8.406 -27.207 1.00 94.06 102 VAL A O 1
ATOM 764 N N . LEU A 1 103 ? 36.005 8.131 -25.439 1.00 91.62 103 LEU A N 1
ATOM 765 C CA . LEU A 1 103 ? 36.888 8.802 -24.485 1.00 91.62 103 LEU A CA 1
ATOM 766 C C . LEU A 1 103 ? 38.226 8.067 -24.334 1.00 91.62 103 LEU A C 1
ATOM 768 O O . LEU A 1 103 ? 39.260 8.722 -24.307 1.00 91.62 103 LEU A O 1
ATOM 772 N N . SER A 1 104 ? 38.239 6.728 -24.328 1.00 91.25 104 SER A N 1
ATOM 773 C CA . SER A 1 104 ? 39.490 5.952 -24.326 1.00 91.25 104 SER A CA 1
ATOM 774 C C . SER 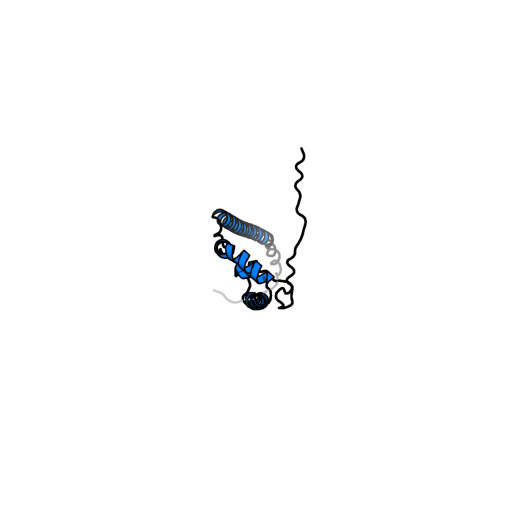A 1 104 ? 40.340 6.190 -25.577 1.00 91.25 104 SER A C 1
ATOM 776 O O . SER A 1 104 ? 41.562 6.269 -25.476 1.00 91.25 104 SER A O 1
ATOM 778 N N . VAL A 1 105 ? 39.717 6.326 -26.754 1.00 90.06 105 VAL A N 1
ATOM 779 C CA . VAL A 1 105 ? 40.445 6.690 -27.978 1.00 90.06 105 VAL A CA 1
ATOM 780 C C . VAL A 1 105 ? 40.995 8.107 -27.851 1.00 90.06 105 VAL A C 1
ATOM 782 O O . VAL A 1 105 ? 42.182 8.297 -28.062 1.00 90.06 105 VAL A O 1
ATOM 785 N N . VAL A 1 106 ? 40.188 9.090 -27.450 1.00 90.19 106 VAL A N 1
ATOM 786 C CA . VAL A 1 106 ? 40.655 10.479 -27.277 1.00 90.19 106 VAL A CA 1
ATOM 787 C C . VAL A 1 106 ? 41.841 10.557 -26.308 1.00 90.19 106 VAL A C 1
ATOM 789 O O . VAL A 1 106 ? 42.851 11.177 -26.634 1.00 90.19 106 VAL A O 1
ATOM 792 N N . GLU A 1 107 ? 41.760 9.864 -25.173 1.00 83.19 107 GLU A N 1
ATOM 793 C CA . GLU A 1 107 ? 42.839 9.792 -24.183 1.00 83.19 107 GLU A CA 1
ATOM 794 C C . GLU A 1 107 ? 44.116 9.171 -24.768 1.00 83.19 107 GLU A C 1
ATOM 796 O O . GLU A 1 107 ? 45.220 9.674 -24.556 1.00 83.19 107 GLU A O 1
ATOM 801 N N . SER A 1 108 ? 43.978 8.118 -25.580 1.00 84.38 108 SER A N 1
ATOM 802 C CA . SER A 1 108 ? 45.111 7.494 -26.268 1.00 84.38 108 SER A CA 1
ATOM 803 C C . SER A 1 108 ? 45.808 8.447 -27.243 1.00 84.38 108 SER A C 1
ATOM 805 O O . SER A 1 108 ? 47.019 8.334 -27.425 1.00 84.38 108 SER A O 1
ATOM 807 N N . TRP A 1 109 ? 45.074 9.365 -27.878 1.00 77.75 109 TRP A N 1
ATOM 808 C CA . TRP A 1 109 ? 45.651 10.362 -28.788 1.00 77.75 109 TRP A CA 1
ATOM 809 C C . TRP A 1 109 ? 46.281 11.523 -28.010 1.00 77.75 109 TRP A C 1
ATOM 811 O O . TRP A 1 109 ? 47.330 12.021 -28.415 1.00 77.75 109 TRP A O 1
ATOM 821 N N . SER A 1 110 ? 45.705 11.905 -26.865 1.00 75.25 110 SER A N 1
ATOM 822 C CA . SER A 1 110 ? 46.316 12.875 -25.943 1.00 75.25 110 SER A CA 1
ATOM 823 C C . SER A 1 110 ? 47.650 12.357 -25.399 1.00 75.25 110 SER A C 1
ATOM 825 O O . SER A 1 110 ? 48.668 13.036 -25.492 1.00 75.25 110 SER A O 1
ATOM 827 N N . SER A 1 111 ? 47.686 11.097 -24.958 1.00 64.50 111 SER A N 1
ATOM 828 C CA . SER A 1 111 ? 48.910 10.432 -24.483 1.00 64.50 111 SER A CA 1
ATOM 829 C C . SER A 1 111 ? 50.006 10.345 -25.558 1.00 64.50 111 SER A C 1
ATOM 831 O O . SER A 1 111 ? 51.197 10.287 -25.245 1.00 64.50 111 SER A O 1
ATOM 833 N N . GLN A 1 112 ? 49.625 10.339 -26.840 1.00 61.72 112 GLN A N 1
ATOM 834 C CA . GLN A 1 112 ? 50.566 10.352 -27.960 1.00 61.72 112 GLN A CA 1
ATOM 835 C C . GLN A 1 112 ? 51.167 11.746 -28.204 1.00 61.72 112 GLN A C 1
ATOM 837 O O . GLN A 1 112 ? 52.303 11.837 -28.664 1.00 61.72 112 GLN A O 1
ATOM 842 N N . LEU A 1 113 ? 50.443 12.818 -27.866 1.00 57.28 113 LEU A N 1
ATOM 843 C CA . LEU A 1 113 ? 50.935 14.197 -27.953 1.00 57.28 113 LEU A CA 1
ATOM 844 C C . LEU A 1 113 ? 51.911 14.543 -26.812 1.00 57.28 113 LEU A C 1
ATOM 846 O O . LEU A 1 113 ? 52.790 15.383 -26.991 1.00 57.28 113 LEU A O 1
ATOM 850 N N . GLU A 1 114 ? 51.790 13.862 -25.669 1.00 53.50 114 GLU A N 1
ATOM 851 C CA . GLU A 1 114 ? 52.655 14.013 -24.487 1.00 53.50 114 GLU A CA 1
ATOM 852 C C . GLU A 1 114 ? 53.877 13.080 -24.454 1.00 53.50 114 GLU A C 1
ATOM 854 O O . GLU A 1 114 ? 54.633 13.096 -23.484 1.00 53.50 114 GLU A O 1
ATOM 859 N N . ASN A 1 115 ? 54.140 12.329 -25.528 1.00 50.22 115 ASN A N 1
ATOM 860 C CA . ASN A 1 115 ? 55.484 11.822 -25.799 1.00 50.22 115 ASN A CA 1
ATOM 861 C C . ASN A 1 115 ? 56.205 12.847 -26.685 1.00 50.22 115 ASN A C 1
ATOM 863 O O . ASN A 1 115 ? 56.084 12.769 -27.913 1.00 50.22 115 ASN A O 1
ATOM 867 N N . PRO A 1 116 ? 56.956 13.819 -26.126 1.00 44.41 116 PRO A N 1
ATOM 868 C CA . PRO A 1 116 ? 57.923 14.520 -26.943 1.00 44.41 116 PRO A CA 1
ATOM 869 C C . PRO A 1 116 ? 58.842 13.445 -27.517 1.00 44.41 116 PRO A C 1
ATOM 871 O O . PRO A 1 116 ? 59.451 12.677 -26.776 1.00 44.41 116 PRO A O 1
ATOM 874 N N . VAL A 1 117 ? 58.901 13.366 -28.846 1.00 50.94 117 VAL A N 1
ATOM 875 C CA . VAL A 1 117 ? 60.024 12.757 -29.555 1.00 50.94 117 VAL A CA 1
ATOM 876 C C . VAL A 1 117 ? 61.279 13.174 -28.795 1.00 50.94 117 VAL A C 1
ATOM 878 O O . VAL A 1 117 ? 61.561 14.369 -28.696 1.00 50.94 117 VAL A O 1
ATOM 881 N N . GLU A 1 118 ? 61.968 12.215 -28.177 1.00 45.56 118 GLU A N 1
ATOM 882 C CA . GLU A 1 118 ? 63.225 12.464 -27.489 1.00 45.56 118 GLU A CA 1
ATOM 883 C C . GLU A 1 118 ? 64.248 12.940 -28.525 1.00 45.56 118 GLU A C 1
ATOM 885 O O . GLU A 1 118 ? 64.957 12.165 -29.158 1.00 45.56 118 GLU A O 1
ATOM 890 N N . ILE A 1 119 ? 64.312 14.256 -28.718 1.00 50.75 119 ILE A N 1
ATOM 891 C CA . ILE A 1 119 ? 65.387 14.946 -29.441 1.00 50.75 119 ILE A CA 1
ATOM 892 C C . ILE A 1 119 ? 66.618 15.092 -28.507 1.00 50.75 119 ILE A C 1
ATOM 894 O O . ILE A 1 119 ? 67.623 15.699 -28.864 1.00 50.75 119 ILE A O 1
ATOM 898 N N . SER A 1 120 ? 66.582 14.504 -27.306 1.00 48.31 120 SER A N 1
ATOM 899 C CA . SER A 1 120 ? 67.614 14.646 -26.271 1.00 48.31 120 SER A CA 1
ATOM 900 C C . SER A 1 120 ? 68.873 13.792 -26.477 1.00 48.31 120 SER A C 1
ATOM 902 O O . SER A 1 120 ? 69.840 13.998 -25.747 1.00 48.31 120 SER A O 1
ATOM 904 N N . ASP A 1 121 ? 68.924 12.902 -27.474 1.00 47.62 121 ASP A N 1
ATOM 905 C CA . ASP A 1 121 ? 70.070 11.992 -27.671 1.00 47.62 121 ASP A CA 1
ATOM 906 C C . ASP A 1 121 ? 71.117 12.452 -28.706 1.00 47.62 121 ASP A C 1
ATOM 908 O O . ASP A 1 121 ? 72.120 11.772 -28.917 1.00 47.62 121 ASP A O 1
ATOM 912 N N . LEU A 1 122 ? 70.965 13.628 -29.332 1.00 48.44 122 LEU A N 1
ATOM 913 C CA . LEU A 1 122 ? 71.923 14.103 -30.352 1.00 48.44 122 LEU A CA 1
ATOM 914 C C . LEU A 1 122 ? 72.948 15.145 -29.874 1.00 48.44 122 LEU A C 1
ATOM 916 O O . LEU A 1 122 ? 73.738 15.623 -30.686 1.00 48.44 122 LEU A O 1
ATOM 920 N N . THR A 1 123 ? 73.008 15.481 -28.582 1.00 50.88 123 THR A N 1
ATOM 921 C CA . THR A 1 123 ? 73.889 16.572 -28.099 1.00 50.88 123 THR A CA 1
ATOM 922 C C . THR A 1 123 ? 74.965 16.168 -27.092 1.00 50.88 123 THR A C 1
ATOM 924 O O . THR A 1 123 ? 75.637 17.047 -26.551 1.00 50.88 123 THR A O 1
ATOM 927 N N . ARG A 1 124 ? 75.204 14.873 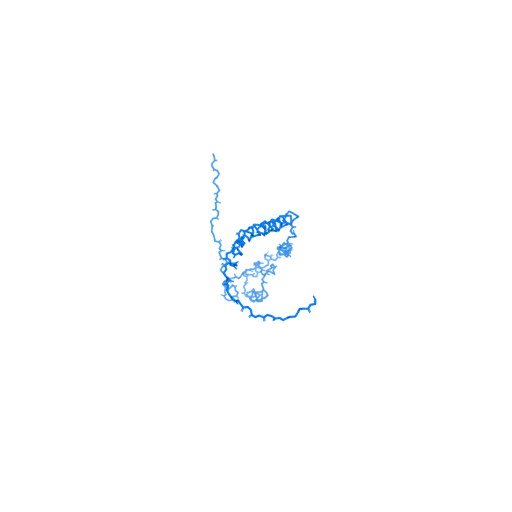-26.840 1.00 46.28 124 ARG A N 1
ATOM 928 C CA . ARG A 1 124 ? 76.221 14.460 -25.854 1.00 46.28 124 ARG A CA 1
ATOM 929 C C . ARG A 1 124 ? 77.063 13.251 -26.255 1.00 46.28 124 ARG A C 1
ATOM 931 O O . ARG A 1 124 ? 77.068 12.246 -25.559 1.00 46.28 124 ARG A O 1
ATOM 938 N N . ALA A 1 125 ? 77.852 13.390 -27.316 1.00 43.88 125 ALA A N 1
ATOM 939 C CA . ALA A 1 125 ? 79.051 12.569 -27.504 1.00 43.88 125 ALA A CA 1
ATOM 940 C C . ALA A 1 125 ? 80.058 13.233 -28.464 1.00 43.88 125 ALA A C 1
ATOM 942 O O . ALA A 1 125 ? 80.452 12.641 -29.454 1.00 43.88 125 ALA A O 1
ATOM 943 N N . GLU A 1 126 ? 80.479 14.472 -28.187 1.00 47.31 126 GLU A N 1
ATOM 944 C CA . GLU A 1 126 ? 81.653 15.072 -28.850 1.00 47.31 126 GLU A CA 1
ATOM 945 C C . GLU A 1 126 ? 82.440 15.935 -27.843 1.00 47.31 126 GLU A C 1
ATOM 947 O O . GLU A 1 126 ? 82.501 17.156 -27.911 1.00 47.31 126 GLU A O 1
ATOM 952 N N . SER A 1 127 ? 82.964 15.296 -26.802 1.00 43.88 127 SER A N 1
ATOM 953 C CA . SER A 1 127 ? 84.154 15.721 -26.044 1.00 43.88 127 SER A CA 1
ATOM 954 C C . SER A 1 127 ? 84.489 14.533 -25.145 1.00 43.88 127 SER A C 1
ATOM 956 O O . SER A 1 127 ? 83.664 14.113 -24.345 1.00 43.88 127 SER A O 1
ATOM 958 N N . VAL A 1 128 ? 85.564 13.791 -25.391 1.00 42.53 128 VAL A N 1
ATOM 959 C CA . VAL A 1 128 ? 86.937 14.135 -25.013 1.00 42.53 128 VAL A CA 1
ATOM 960 C C . VAL A 1 128 ? 87.894 13.366 -25.943 1.00 42.53 128 VAL A C 1
ATOM 962 O O . VAL A 1 128 ? 87.896 12.137 -25.964 1.00 42.53 128 VAL A O 1
ATOM 965 N N . ARG A 1 129 ? 88.691 14.104 -26.729 1.00 45.34 129 ARG A N 1
ATOM 966 C CA . ARG A 1 129 ? 90.058 13.697 -27.114 1.00 45.34 129 ARG A CA 1
ATOM 967 C C . ARG A 1 129 ? 90.979 13.942 -25.914 1.00 45.34 129 ARG A C 1
ATOM 969 O O . ARG A 1 129 ? 90.602 14.761 -25.083 1.00 45.34 129 ARG A O 1
ATOM 976 N N . ASP A 1 130 ? 92.158 13.309 -25.941 1.00 38.56 130 ASP A N 1
ATOM 977 C CA . ASP A 1 130 ? 93.288 13.359 -24.986 1.00 38.56 130 ASP A CA 1
ATOM 978 C C . ASP A 1 130 ? 93.215 12.281 -23.870 1.00 38.56 130 ASP A C 1
ATOM 980 O O . ASP A 1 130 ? 92.215 12.206 -23.172 1.00 38.56 130 ASP A O 1
ATOM 984 N N . GLU A 1 131 ? 94.163 11.360 -23.609 1.00 40.00 131 GLU A N 1
ATOM 985 C CA . GLU A 1 131 ? 95.585 11.191 -23.974 1.00 40.00 131 GLU A CA 1
ATOM 986 C C . GLU A 1 131 ? 96.073 9.721 -23.790 1.00 40.00 131 GLU A C 1
ATOM 988 O O . GLU A 1 131 ? 95.659 9.022 -22.871 1.00 40.00 131 GLU A O 1
ATOM 993 N N . SER A 1 132 ? 97.001 9.300 -24.661 1.00 39.31 132 SER A N 1
ATOM 994 C CA . SER A 1 132 ? 98.206 8.456 -24.456 1.00 39.31 132 SER A CA 1
ATOM 995 C C . SER A 1 132 ? 98.267 7.185 -23.560 1.00 39.31 132 SER A C 1
ATOM 997 O O . SER A 1 132 ? 98.461 7.289 -22.356 1.00 39.31 132 SER A O 1
ATOM 999 N N . PHE A 1 133 ? 98.372 6.020 -24.245 1.00 42.66 133 PHE A N 1
ATOM 1000 C CA . PHE A 1 133 ? 99.390 4.916 -24.170 1.00 42.66 133 PHE A CA 1
ATOM 1001 C C . PHE A 1 133 ? 99.703 4.151 -22.845 1.00 42.66 133 PHE A C 1
ATOM 1003 O O . PHE A 1 133 ? 99.401 4.666 -21.777 1.00 42.66 133 PHE A O 1
ATOM 1010 N N . PRO A 1 134 ? 100.417 2.977 -22.842 1.00 51.56 134 PRO A N 1
ATOM 1011 C CA . PRO A 1 134 ? 100.929 2.110 -23.940 1.00 51.56 134 PRO A CA 1
ATOM 1012 C C . PRO A 1 134 ? 100.702 0.568 -23.798 1.00 51.56 134 PRO A C 1
ATOM 1014 O O . PRO A 1 134 ? 100.677 0.056 -22.689 1.00 51.56 134 PRO A O 1
ATOM 1017 N N . LEU A 1 135 ? 100.769 -0.143 -24.952 1.00 48.44 135 LEU A N 1
ATOM 1018 C CA . LEU A 1 135 ? 101.240 -1.543 -25.202 1.00 48.44 135 LEU A CA 1
ATOM 1019 C C . LEU A 1 135 ? 100.447 -2.665 -24.473 1.00 48.44 135 LEU A C 1
ATOM 1021 O O . LEU A 1 135 ? 99.868 -2.406 -23.445 1.00 48.44 135 LEU A O 1
ATOM 1025 N N . PHE A 1 136 ? 100.183 -3.871 -25.009 1.00 50.62 136 PHE A N 1
ATOM 1026 C CA . PHE A 1 136 ? 101.081 -5.036 -25.132 1.00 50.62 136 PHE A CA 1
ATOM 1027 C C . PHE A 1 136 ? 100.530 -6.091 -26.145 1.00 50.62 136 PHE A C 1
ATOM 1029 O O . PHE A 1 136 ? 99.361 -6.448 -26.066 1.00 50.62 136 PHE A O 1
ATOM 1036 N N . TRP A 1 137 ? 101.435 -6.629 -26.995 1.00 46.28 137 TRP A N 1
ATOM 1037 C CA . TRP A 1 137 ? 101.479 -7.967 -27.661 1.00 46.28 137 TRP A CA 1
ATOM 1038 C C . TRP A 1 137 ? 100.393 -8.346 -28.715 1.00 46.28 137 TRP A C 1
ATOM 1040 O O . TRP A 1 137 ? 99.226 -8.462 -28.375 1.00 46.28 137 TRP A O 1
ATOM 1050 N N . ARG A 1 138 ? 100.648 -8.463 -30.039 1.00 38.09 138 ARG A N 1
ATOM 1051 C CA . ARG A 1 138 ? 101.569 -9.279 -30.895 1.00 38.09 138 ARG A CA 1
ATOM 1052 C C . ARG A 1 138 ? 101.083 -10.720 -31.184 1.00 38.09 138 ARG A C 1
ATOM 1054 O O . ARG A 1 138 ? 101.246 -11.580 -30.338 1.00 38.09 138 ARG A O 1
ATOM 1061 N N . VAL A 1 139 ? 100.645 -10.986 -32.422 1.00 47.47 139 VAL A N 1
ATOM 1062 C CA . VAL A 1 139 ? 100.972 -12.169 -33.263 1.00 47.47 139 VAL A CA 1
ATOM 1063 C C . VAL A 1 139 ? 101.015 -11.686 -34.706 1.00 47.47 139 VAL A C 1
ATOM 1065 O O . VAL A 1 139 ? 100.103 -10.911 -35.069 1.00 47.47 139 VAL A O 1
#

Sequence (139 aa):
MVIRQPHHEDAHVVKDENRTSPEGPCGDVAAYVLGVLEPAQHVIFSRHLAGCESCQRDAADFGMFAPVLRQVVGQPTGRPPCRITRGILLVAAGFVVALAAVLSVVESWSSQLENPVEISDLTRAESVRDESFPLFWRV

pLDDT: mean 70.54, std 19.9, range [38.09, 95.12]

Foldseek 3Di:
DDDDDDDDDDDDDPPPDDQQDLPHHQDDLLCLLLVVDDPVSNVSNVSSCVVDPVSVVVNVVSNVCNVVVNVVVVPPPCPPPDPVNVVVVVVVVVVVVVVVVVVVVVVVVVVVVPPDPCPPPPPPDPDDDDDDDDDDDDD

Solvent-accessible surface area (backbone atoms only — not comparable to full-atom values): 9046 Å² total; per-residue (Å²): 136,84,84,79,77,83,79,86,76,84,87,74,84,81,77,91,67,82,48,51,48,79,90,43,63,88,51,69,48,62,42,54,60,55,62,71,48,54,74,70,55,45,57,40,43,53,58,31,44,76,76,32,71,65,55,44,51,52,35,53,61,47,48,74,48,29,74,66,47,36,63,64,68,69,47,69,88,73,65,75,72,51,74,64,57,52,48,52,52,53,50,52,53,49,51,54,53,50,52,51,54,52,51,52,51,53,50,55,55,51,58,56,69,72,52,70,77,80,75,78,81,83,80,80,84,89,80,81,84,89,80,84,89,82,90,84,88,92,133

Organism: NCBI:txid2714351